Protein AF-A0AB74GZY6-F1 (afd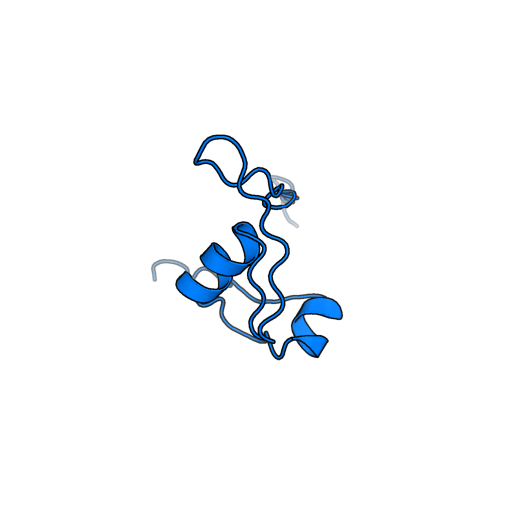b_monomer_lite)

Foldseek 3Di:
DPDDDQDFDDDPVCVVLVGTGHDDPVQLVCLLQQQGSVGDRPFDDDPNDTPDHSDDDDDDDDPPDDD

Secondary structure (DSSP, 8-state):
-PPPP-----SHHHHHTT--SS--HHHHHHHHTTB-TTS-B---EETTEE----------PPPSS--

Structure (mmCIF, N/CA/C/O backbone):
data_AF-A0AB74GZY6-F1
#
_entry.id   AF-A0AB74GZY6-F1
#
loop_
_atom_site.group_PDB
_atom_site.id
_atom_site.type_symbol
_atom_site.label_atom_id
_atom_site.label_alt_id
_atom_site.label_comp_id
_atom_site.label_asym_id
_atom_site.label_entity_id
_atom_site.label_seq_id
_atom_site.pdbx_PDB_ins_code
_atom_site.Cartn_x
_atom_site.Cartn_y
_atom_site.Cartn_z
_atom_site.occupancy
_atom_site.B_iso_or_equiv
_atom_site.auth_seq_id
_atom_site.auth_comp_id
_atom_site.auth_asym_id
_atom_site.auth_atom_id
_atom_site.pdbx_PDB_model_num
ATOM 1 N N . MET A 1 1 ? 4.532 -16.567 -23.516 1.00 46.00 1 MET A N 1
ATOM 2 C CA . MET A 1 1 ? 4.387 -16.324 -22.067 1.00 46.00 1 MET A CA 1
ATOM 3 C C . MET A 1 1 ? 3.744 -14.963 -21.902 1.00 46.00 1 MET A C 1
ATOM 5 O O . MET A 1 1 ? 4.303 -13.998 -22.403 1.00 46.00 1 MET A O 1
ATOM 9 N N . LEU A 1 2 ? 2.566 -14.884 -21.288 1.00 53.09 2 LEU A N 1
ATOM 10 C CA . LEU A 1 2 ? 2.062 -13.606 -20.782 1.00 53.09 2 LEU A CA 1
ATOM 11 C C . LEU A 1 2 ? 2.983 -13.204 -19.624 1.00 53.09 2 LEU A C 1
ATOM 13 O O . LEU A 1 2 ? 3.264 -14.040 -18.767 1.00 53.09 2 LEU A O 1
ATOM 17 N N . GLY A 1 3 ? 3.537 -11.992 -19.665 1.00 56.66 3 GLY A N 1
ATOM 18 C CA . GLY A 1 3 ? 4.458 -11.513 -18.634 1.00 56.66 3 GLY A CA 1
ATOM 19 C C . GLY A 1 3 ? 3.778 -11.518 -17.267 1.00 56.66 3 GLY A C 1
ATOM 20 O O . GLY A 1 3 ? 2.655 -11.036 -17.140 1.00 56.66 3 GLY A O 1
ATOM 21 N N . SER A 1 4 ? 4.437 -12.083 -16.257 1.00 68.56 4 SER A N 1
ATOM 22 C CA . SER A 1 4 ? 3.981 -11.979 -14.872 1.00 68.56 4 SER A CA 1
ATOM 23 C C . SER A 1 4 ? 4.196 -10.550 -14.383 1.00 68.56 4 SER A C 1
ATOM 25 O O . SER A 1 4 ? 5.291 -10.004 -14.544 1.00 68.56 4 SER A O 1
ATOM 27 N N . MET A 1 5 ? 3.176 -9.952 -13.769 1.00 77.44 5 MET A N 1
ATOM 28 C CA . MET A 1 5 ? 3.369 -8.744 -12.973 1.00 77.44 5 MET A CA 1
ATOM 29 C C . MET A 1 5 ? 4.226 -9.129 -11.753 1.00 77.44 5 MET A C 1
ATOM 31 O O . MET A 1 5 ? 4.067 -10.204 -11.180 1.00 77.44 5 MET A O 1
ATOM 35 N N . GLY A 1 6 ? 5.263 -8.337 -11.479 1.00 87.38 6 GLY A N 1
ATOM 36 C CA . GLY A 1 6 ? 6.216 -8.575 -10.393 1.00 87.38 6 GLY A CA 1
ATOM 37 C C . GLY A 1 6 ? 5.869 -7.750 -9.161 1.00 87.38 6 GLY A C 1
ATOM 38 O O . GLY A 1 6 ? 6.740 -7.049 -8.642 1.00 87.38 6 GLY A O 1
ATOM 39 N N . GLU A 1 7 ? 4.596 -7.738 -8.754 1.00 94.00 7 GLU A N 1
ATOM 40 C CA . GLU A 1 7 ? 4.150 -6.985 -7.587 1.00 94.00 7 GLU A CA 1
ATOM 41 C C . GLU A 1 7 ? 4.841 -7.477 -6.320 1.00 94.00 7 GLU A C 1
ATOM 43 O O . GLU A 1 7 ? 4.937 -8.674 -6.041 1.00 94.00 7 GLU A O 1
ATOM 48 N N . ARG A 1 8 ? 5.340 -6.522 -5.536 1.00 97.00 8 ARG A N 1
ATOM 49 C CA . ARG A 1 8 ? 5.977 -6.819 -4.264 1.00 97.00 8 ARG A CA 1
ATOM 50 C C . ARG A 1 8 ? 5.836 -5.681 -3.275 1.00 97.00 8 ARG A C 1
ATOM 52 O O . ARG A 1 8 ? 5.850 -4.513 -3.661 1.00 97.00 8 ARG A O 1
ATOM 59 N N . TRP A 1 9 ? 5.787 -6.037 -1.999 1.00 97.81 9 TRP A N 1
ATOM 60 C CA . TRP A 1 9 ? 5.951 -5.083 -0.910 1.00 97.81 9 TRP A CA 1
ATOM 61 C C . TRP A 1 9 ? 7.370 -4.504 -0.878 1.00 97.81 9 TRP A C 1
ATOM 63 O O . TRP A 1 9 ? 8.344 -5.170 -1.241 1.00 97.81 9 TRP A O 1
ATOM 73 N N . ALA A 1 10 ? 7.488 -3.250 -0.440 1.00 97.81 10 ALA A N 1
ATOM 74 C CA . ALA A 1 10 ? 8.759 -2.550 -0.303 1.00 97.81 10 ALA A CA 1
ATOM 75 C C . ALA A 1 10 ? 8.714 -1.525 0.842 1.00 97.81 10 ALA A C 1
ATOM 77 O O . ALA A 1 10 ? 7.655 -0.997 1.178 1.00 97.81 10 ALA A O 1
ATOM 78 N N . GLY A 1 11 ? 9.890 -1.207 1.389 1.00 97.94 11 GLY A N 1
ATOM 79 C CA . GLY A 1 11 ? 10.069 -0.215 2.451 1.00 97.94 11 GLY A CA 1
ATOM 80 C C . GLY A 1 11 ? 9.995 -0.796 3.867 1.00 97.94 11 GLY A C 1
ATOM 81 O O . GLY A 1 11 ? 9.387 -1.834 4.110 1.00 97.94 11 GLY A O 1
ATOM 82 N N . GLN A 1 12 ? 10.611 -0.092 4.820 1.00 98.44 12 GLN A N 1
ATOM 83 C CA . GLN A 1 12 ? 10.740 -0.539 6.217 1.00 98.44 12 GLN A CA 1
ATOM 84 C C . GLN A 1 12 ? 9.394 -0.659 6.945 1.00 98.44 12 GLN A C 1
ATOM 86 O O . GLN A 1 12 ? 9.251 -1.492 7.833 1.00 98.44 12 GLN A O 1
ATOM 91 N N . GLY A 1 13 ? 8.394 0.146 6.572 1.00 97.62 13 GLY A N 1
ATOM 92 C CA . GLY A 1 13 ? 7.046 0.032 7.139 1.00 97.62 13 GLY A CA 1
ATOM 93 C C . GLY A 1 13 ? 6.358 -1.281 6.753 1.00 97.62 13 GLY A C 1
ATOM 94 O O . GLY A 1 13 ? 5.706 -1.896 7.589 1.00 97.62 13 GLY A O 1
ATOM 95 N N . ALA A 1 14 ? 6.556 -1.755 5.518 1.00 98.38 14 ALA A N 1
ATOM 96 C CA . ALA A 1 14 ? 6.042 -3.053 5.091 1.00 98.38 14 ALA A CA 1
ATOM 97 C C . ALA A 1 14 ? 6.725 -4.196 5.859 1.00 98.38 14 ALA A C 1
ATOM 99 O O . ALA A 1 14 ? 6.043 -5.085 6.358 1.00 98.38 14 ALA A O 1
ATOM 100 N N . GLU A 1 15 ? 8.049 -4.124 6.041 1.00 98.06 15 GLU A N 1
ATOM 101 C CA . GLU A 1 15 ? 8.814 -5.096 6.833 1.00 98.06 15 GLU A CA 1
ATOM 102 C C . GLU A 1 15 ? 8.326 -5.176 8.288 1.00 98.06 15 GLU A C 1
ATOM 104 O O . GLU A 1 15 ? 8.072 -6.271 8.787 1.00 98.06 15 GLU A O 1
ATOM 109 N N . GLN A 1 16 ? 8.116 -4.028 8.942 1.00 98.00 16 GLN A N 1
ATOM 110 C CA . GLN A 1 16 ? 7.587 -3.960 10.313 1.00 98.00 16 GLN A CA 1
ATOM 111 C C . GLN A 1 16 ? 6.185 -4.570 10.439 1.00 98.00 16 GLN A C 1
ATOM 113 O O . GLN A 1 16 ? 5.865 -5.168 11.462 1.00 98.00 16 GLN A O 1
ATOM 118 N N . LEU A 1 17 ? 5.370 -4.456 9.389 1.00 98.00 17 LEU A N 1
ATOM 119 C CA . LEU A 1 17 ? 4.033 -5.043 9.303 1.00 98.00 17 LEU A CA 1
ATOM 120 C C . LEU A 1 17 ? 4.036 -6.505 8.820 1.00 98.00 17 LEU A C 1
ATOM 122 O O . LEU A 1 17 ? 2.970 -7.087 8.627 1.00 98.00 17 LEU A O 1
ATOM 126 N N . GLY A 1 18 ? 5.212 -7.102 8.594 1.00 97.75 18 GLY A N 1
ATOM 127 C CA . GLY A 1 18 ? 5.346 -8.472 8.092 1.00 97.75 18 GLY A CA 1
ATOM 128 C C . GLY A 1 18 ? 4.929 -8.652 6.627 1.00 97.75 18 GLY A C 1
ATOM 129 O O . GLY A 1 18 ? 4.739 -9.779 6.175 1.00 97.75 18 GLY A O 1
ATOM 130 N N . LEU A 1 19 ? 4.789 -7.563 5.872 1.00 98.06 19 LEU A N 1
ATOM 131 C CA . LEU A 1 19 ? 4.391 -7.565 4.469 1.00 98.06 19 LEU A CA 1
ATOM 132 C C . LEU A 1 19 ? 5.626 -7.715 3.578 1.00 98.06 19 LEU A C 1
ATOM 134 O O . LEU A 1 19 ? 6.429 -6.792 3.431 1.00 98.06 19 LEU A O 1
ATOM 138 N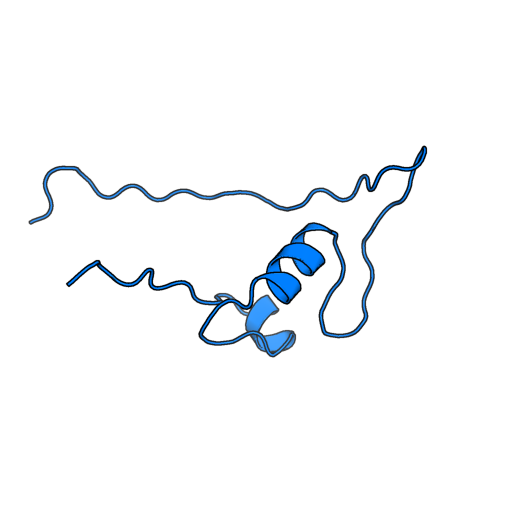 N . GLN A 1 20 ? 5.787 -8.895 2.983 1.00 97.25 20 GLN A N 1
ATOM 139 C CA . GLN A 1 20 ? 6.941 -9.243 2.154 1.00 97.25 20 GLN A CA 1
ATOM 140 C C . GLN A 1 20 ? 6.507 -10.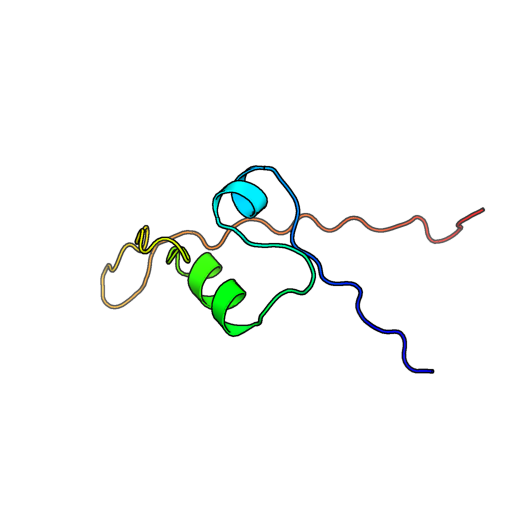043 0.926 1.00 97.25 20 GLN A C 1
ATOM 142 O O . GLN A 1 20 ? 5.476 -10.712 0.943 1.00 97.25 20 GLN A O 1
ATOM 147 N N . GLY A 1 21 ? 7.312 -10.005 -0.137 1.00 95.62 21 GLY A N 1
ATOM 148 C CA . GLY A 1 21 ? 7.019 -10.752 -1.361 1.00 95.62 21 GLY A CA 1
ATOM 149 C C . GLY A 1 21 ? 5.738 -10.266 -2.039 1.00 95.62 21 GLY A C 1
ATOM 150 O O . GLY A 1 21 ? 5.503 -9.060 -2.097 1.00 95.62 21 GLY A O 1
ATOM 151 N N . SER A 1 22 ? 4.947 -11.203 -2.564 1.00 95.88 22 SER A N 1
ATOM 152 C CA . SER A 1 22 ? 3.734 -10.938 -3.344 1.00 95.88 22 SER A CA 1
ATOM 153 C C . SER A 1 22 ? 2.706 -10.092 -2.593 1.00 95.88 22 SER A C 1
ATOM 155 O O . SER A 1 22 ? 2.523 -10.226 -1.381 1.00 95.88 22 SER A O 1
ATOM 157 N N . VAL A 1 23 ? 1.976 -9.267 -3.338 1.00 96.94 23 VAL A N 1
ATOM 158 C CA . VAL A 1 23 ? 0.897 -8.445 -2.792 1.00 96.94 23 VAL A CA 1
ATOM 159 C C . VAL A 1 23 ? -0.409 -9.235 -2.807 1.00 96.94 23 VAL A C 1
ATOM 161 O O . VAL A 1 23 ? -0.959 -9.523 -3.867 1.00 96.94 23 VAL A O 1
ATOM 164 N N . ASP A 1 24 ? -0.926 -9.557 -1.622 1.00 96.69 24 ASP A N 1
ATOM 165 C CA . ASP A 1 24 ? -2.301 -10.031 -1.482 1.00 96.69 24 ASP A CA 1
ATOM 166 C C . ASP A 1 24 ? -3.282 -8.869 -1.707 1.00 96.69 24 ASP A C 1
ATOM 168 O O . ASP A 1 24 ? -3.131 -7.783 -1.136 1.00 96.69 24 ASP A O 1
ATOM 172 N N . LYS A 1 25 ? -4.291 -9.096 -2.553 1.00 96.81 25 LYS A N 1
ATOM 173 C CA . LYS A 1 25 ? -5.231 -8.055 -2.979 1.00 96.81 25 LYS A CA 1
ATOM 174 C C . LYS A 1 25 ? -6.080 -7.527 -1.821 1.00 96.81 25 LYS A C 1
ATOM 176 O O . LYS A 1 25 ? -6.270 -6.316 -1.728 1.00 96.81 25 LYS A O 1
ATOM 181 N N . ASP A 1 26 ? -6.558 -8.396 -0.937 1.00 98.00 26 ASP A N 1
ATOM 182 C CA . ASP A 1 26 ? -7.454 -8.009 0.155 1.00 98.00 26 ASP A CA 1
ATOM 183 C C . ASP A 1 26 ? -6.688 -7.284 1.264 1.00 98.00 26 ASP A C 1
ATOM 185 O O . ASP A 1 26 ? -7.189 -6.329 1.865 1.00 98.00 26 ASP A O 1
ATOM 189 N N . VAL A 1 27 ? -5.443 -7.695 1.524 1.00 98.19 27 VAL A N 1
ATOM 190 C CA . VAL A 1 27 ? -4.523 -6.954 2.398 1.00 98.19 27 VAL A CA 1
ATOM 191 C C . VAL A 1 27 ? -4.244 -5.564 1.824 1.00 98.19 27 VAL A C 1
ATOM 193 O O . VAL A 1 27 ? -4.362 -4.575 2.548 1.00 98.19 27 VAL A O 1
ATOM 196 N N . PHE A 1 28 ? -3.932 -5.461 0.529 1.00 98.25 28 PHE A N 1
ATOM 197 C CA . PHE A 1 28 ? -3.673 -4.174 -0.118 1.00 98.25 28 PHE A CA 1
ATOM 198 C C . PHE A 1 28 ? -4.895 -3.247 -0.085 1.00 98.25 28 PHE A C 1
ATOM 200 O O . PH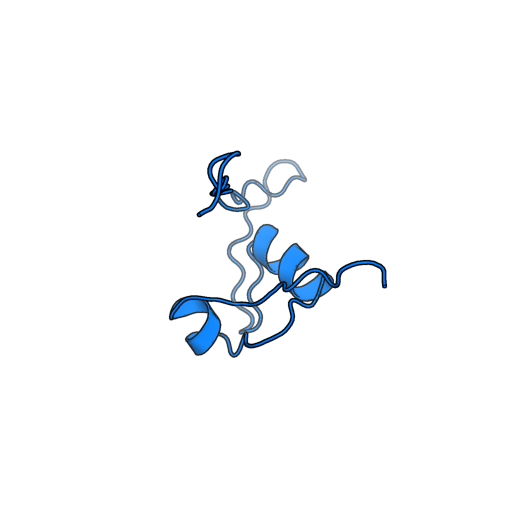E A 1 28 ? -4.769 -2.083 0.292 1.00 98.25 28 PHE A O 1
ATOM 207 N N . THR A 1 29 ? -6.092 -3.754 -0.398 1.00 98.38 29 THR A N 1
ATOM 208 C CA . THR A 1 29 ? -7.332 -2.965 -0.319 1.00 98.38 29 THR A CA 1
ATOM 209 C C . THR A 1 29 ? -7.600 -2.463 1.101 1.00 98.38 29 THR A C 1
ATOM 211 O O . THR A 1 29 ? -7.907 -1.286 1.272 1.00 98.38 29 THR A O 1
ATOM 214 N N . ARG A 1 30 ? -7.411 -3.292 2.134 1.00 98.31 30 ARG A N 1
ATOM 215 C CA . ARG A 1 30 ? -7.573 -2.851 3.531 1.00 98.31 30 ARG A CA 1
ATOM 216 C C . ARG A 1 30 ? -6.571 -1.772 3.933 1.00 98.31 30 ARG A C 1
ATOM 218 O O . ARG A 1 30 ? -6.957 -0.812 4.595 1.00 98.31 30 ARG A O 1
ATOM 225 N N . LEU A 1 31 ? -5.322 -1.867 3.482 1.00 98.25 31 LEU A N 1
ATOM 226 C CA . LEU A 1 31 ? -4.320 -0.828 3.733 1.00 98.25 31 LEU A CA 1
ATOM 227 C C . LEU A 1 31 ? -4.716 0.516 3.111 1.00 98.25 31 LEU A C 1
ATOM 229 O O . LEU A 1 31 ? -4.587 1.547 3.769 1.00 98.25 31 LEU A O 1
ATOM 233 N N . LEU A 1 32 ? -5.279 0.513 1.897 1.00 98.31 32 LEU A N 1
ATOM 234 C CA . LEU A 1 32 ? -5.839 1.717 1.265 1.00 98.31 32 LEU A CA 1
ATOM 235 C C . LEU A 1 32 ? -7.017 2.307 2.068 1.00 98.31 32 LEU A C 1
ATOM 237 O O . LEU A 1 32 ? -7.236 3.518 2.080 1.00 98.31 32 LEU A O 1
ATOM 241 N N . GLU A 1 33 ? -7.762 1.478 2.794 1.00 98.25 33 GLU A N 1
ATOM 242 C CA . GLU A 1 33 ? -8.812 1.927 3.716 1.00 98.25 33 GLU A CA 1
ATOM 243 C C . GLU A 1 33 ? -8.266 2.425 5.068 1.00 98.25 33 GLU A C 1
ATOM 245 O O . GLU A 1 33 ? -9.036 2.938 5.882 1.00 98.25 33 GLU A O 1
ATOM 250 N N . GLY A 1 34 ? -6.956 2.316 5.307 1.00 98.25 34 GLY A N 1
ATOM 251 C CA . GLY A 1 34 ? -6.316 2.670 6.574 1.00 98.25 34 GLY A CA 1
ATOM 252 C C . GLY A 1 34 ? -6.335 1.546 7.610 1.00 98.25 34 GLY A C 1
ATOM 253 O O . GLY A 1 34 ? -6.090 1.805 8.781 1.00 98.25 34 GLY A O 1
ATOM 254 N N . ARG A 1 35 ? -6.627 0.304 7.214 1.00 98.44 35 ARG A N 1
ATOM 255 C CA . ARG A 1 35 ? -6.677 -0.863 8.107 1.00 98.44 35 ARG A CA 1
ATOM 256 C C . ARG A 1 35 ? -5.419 -1.703 7.943 1.00 98.44 35 ARG A C 1
ATOM 258 O O . ARG A 1 35 ? -5.206 -2.316 6.896 1.00 98.44 35 ARG A O 1
ATOM 265 N N . LEU A 1 36 ? -4.588 -1.725 8.977 1.00 98.19 36 LEU A N 1
ATOM 266 C CA . LEU A 1 36 ? -3.281 -2.368 8.957 1.00 98.19 36 LEU A CA 1
ATOM 267 C C . LEU A 1 36 ? -3.376 -3.837 9.421 1.00 98.19 36 LEU A C 1
ATOM 269 O O . LEU A 1 36 ? -4.293 -4.209 10.159 1.00 98.19 36 LEU A O 1
ATOM 273 N N . PRO A 1 37 ? -2.447 -4.707 8.981 1.00 97.25 37 PRO A N 1
ATOM 274 C CA . PRO A 1 37 ? -2.442 -6.127 9.343 1.00 97.25 37 PRO A CA 1
ATOM 275 C C . PRO A 1 37 ? -2.104 -6.388 10.819 1.00 97.25 37 PRO A C 1
ATOM 277 O O . PRO A 1 37 ? -2.405 -7.468 11.319 1.00 97.25 37 PRO A O 1
ATOM 280 N N . ASP A 1 38 ? -1.524 -5.411 11.517 1.00 97.25 38 ASP A N 1
ATOM 281 C C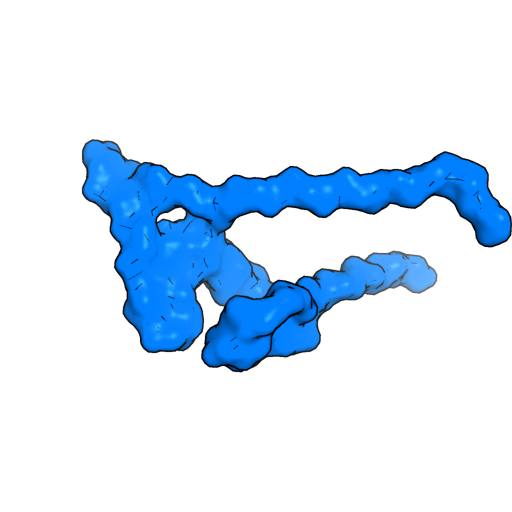A . ASP A 1 38 ? -1.258 -5.445 12.960 1.00 97.25 38 ASP A CA 1
ATOM 282 C C . ASP A 1 38 ? -2.497 -5.102 13.815 1.00 97.25 38 ASP A C 1
ATOM 284 O O . ASP A 1 38 ? -2.437 -5.136 15.044 1.00 97.25 38 ASP A O 1
ATOM 288 N N . GLY A 1 39 ? -3.628 -4.796 13.172 1.00 97.44 39 GLY A N 1
ATOM 289 C CA . GLY A 1 39 ? -4.886 -4.439 13.820 1.00 97.44 39 GLY A CA 1
ATOM 290 C C . GLY A 1 39 ? -5.080 -2.940 14.045 1.00 97.44 39 GLY A C 1
ATOM 291 O O . GLY A 1 39 ? -6.153 -2.551 14.507 1.00 97.44 39 GLY A O 1
ATOM 292 N N . ALA A 1 40 ? -4.106 -2.089 13.707 1.00 98.06 40 ALA A N 1
ATOM 293 C CA . ALA A 1 40 ? -4.311 -0.647 13.747 1.00 98.06 40 ALA A CA 1
ATOM 294 C C . ALA A 1 40 ? -5.345 -0.207 12.692 1.00 98.06 40 ALA A C 1
ATOM 296 O O . ALA A 1 40 ? -5.323 -0.655 11.542 1.00 98.06 40 ALA A O 1
ATOM 297 N N . ASP A 1 41 ? -6.245 0.700 13.081 1.00 98.06 41 ASP A N 1
ATOM 298 C CA . ASP A 1 41 ? -7.267 1.272 12.201 1.00 98.06 41 ASP A CA 1
ATOM 299 C C . ASP A 1 41 ? -7.131 2.801 12.171 1.00 98.06 41 ASP A C 1
ATOM 301 O O . ASP A 1 41 ? -7.354 3.496 13.163 1.00 98.06 41 ASP A O 1
ATOM 305 N N . LEU A 1 42 ? -6.722 3.307 11.011 1.00 97.69 42 LEU A N 1
ATOM 306 C CA . LEU A 1 42 ? -6.552 4.721 10.683 1.00 97.69 42 LEU A CA 1
ATOM 307 C C . LEU A 1 42 ? -7.727 5.261 9.851 1.00 97.69 42 LEU A C 1
ATOM 309 O O . LEU A 1 42 ? -7.675 6.400 9.372 1.00 97.69 42 LEU A O 1
ATOM 313 N N . SER A 1 43 ? -8.775 4.458 9.638 1.00 97.38 43 SER A N 1
ATOM 314 C CA . SER A 1 43 ? -9.969 4.891 8.924 1.00 97.38 43 SER A CA 1
ATOM 315 C C . SER A 1 43 ? -10.659 6.046 9.652 1.00 97.38 43 SER A C 1
ATOM 317 O O . SER A 1 43 ? -10.627 6.182 10.877 1.00 97.38 43 SER A O 1
ATOM 319 N N . ARG A 1 44 ? -11.305 6.920 8.878 1.00 97.12 44 ARG A N 1
ATOM 320 C CA . ARG A 1 44 ? -12.061 8.054 9.413 1.00 97.12 44 ARG A CA 1
ATOM 321 C C . ARG A 1 44 ? -13.437 8.087 8.780 1.00 97.12 44 ARG A C 1
ATOM 323 O O . ARG A 1 44 ? -13.626 8.706 7.736 1.00 97.12 44 ARG A O 1
ATOM 330 N N . MET A 1 45 ? -14.402 7.441 9.419 1.00 96.44 45 MET A N 1
ATOM 331 C CA . MET A 1 45 ? -15.784 7.445 8.947 1.00 96.44 45 MET A CA 1
ATOM 332 C C . MET A 1 45 ? -16.445 8.800 9.219 1.00 96.44 45 MET A C 1
ATOM 334 O O . MET A 1 45 ? -16.549 9.237 10.363 1.00 96.44 45 MET A O 1
ATOM 338 N N . GLN A 1 46 ? -16.899 9.465 8.160 1.00 97.25 46 GLN A N 1
ATOM 339 C CA . GLN A 1 46 ? -17.676 10.699 8.220 1.00 97.25 46 GLN A CA 1
ATOM 340 C C . GLN A 1 46 ? -18.751 10.668 7.130 1.00 97.25 46 GLN A C 1
ATOM 342 O O . GLN A 1 46 ? -18.457 10.382 5.964 1.00 97.25 46 GLN A O 1
ATOM 347 N N . ASP A 1 47 ? -19.997 10.940 7.519 1.00 96.00 47 ASP A N 1
ATOM 348 C CA . ASP A 1 47 ? -21.174 10.937 6.638 1.00 96.00 47 ASP A CA 1
ATOM 349 C C . ASP A 1 47 ? -21.311 9.634 5.828 1.00 96.00 47 ASP A C 1
ATOM 351 O O . ASP A 1 47 ? -21.568 9.641 4.627 1.00 96.00 47 ASP A O 1
ATOM 355 N N . GLY A 1 48 ? -21.051 8.492 6.476 1.00 95.06 48 GLY A N 1
ATOM 356 C CA . GLY A 1 48 ? -21.114 7.166 5.846 1.00 95.06 48 GLY A CA 1
ATOM 357 C C . GLY A 1 48 ? -19.946 6.827 4.913 1.00 95.06 48 GLY A C 1
ATOM 358 O O . GLY A 1 48 ? -19.955 5.767 4.296 1.00 95.06 48 GLY A O 1
ATOM 359 N N . SER A 1 49 ? -18.924 7.684 4.819 1.00 96.06 49 SER A N 1
ATOM 360 C CA . SER A 1 49 ? -17.765 7.485 3.939 1.00 96.06 49 SER A CA 1
ATOM 361 C C . SER A 1 49 ? -16.446 7.515 4.707 1.00 96.06 49 SER A C 1
ATOM 363 O O . SER A 1 49 ? -16.277 8.307 5.634 1.00 96.06 49 SER A O 1
ATOM 365 N N . ASN A 1 50 ? -15.489 6.681 4.304 1.00 97.44 50 ASN A N 1
ATOM 366 C CA . ASN A 1 50 ? -14.135 6.746 4.840 1.00 97.44 50 ASN A CA 1
ATOM 367 C C . ASN A 1 50 ? -13.387 7.941 4.222 1.00 97.44 50 ASN A C 1
ATOM 369 O O . ASN A 1 50 ? -13.232 8.022 3.006 1.00 97.44 50 ASN A O 1
ATOM 373 N N . LYS A 1 51 ? -12.943 8.883 5.058 1.00 97.62 51 LYS A N 1
ATOM 374 C CA . LYS A 1 51 ? -12.164 10.071 4.672 1.00 97.62 51 LYS A CA 1
ATOM 375 C C . LYS A 1 51 ? -10.652 9.860 4.767 1.00 97.62 51 LYS A C 1
ATOM 377 O O . LYS A 1 51 ? -9.904 10.795 4.474 1.00 97.62 51 LYS A O 1
ATOM 382 N N . HIS A 1 52 ? -10.195 8.678 5.187 1.00 97.94 52 HIS A N 1
ATOM 383 C CA . HIS A 1 52 ? -8.785 8.307 5.106 1.00 97.94 52 HIS A CA 1
ATOM 384 C C . HIS A 1 52 ? -8.293 8.462 3.661 1.00 97.94 52 HIS A C 1
ATOM 386 O O . HIS A 1 52 ? -8.968 8.046 2.718 1.00 97.94 52 HIS A O 1
ATOM 392 N N . ARG A 1 53 ? -7.133 9.099 3.474 1.00 97.81 53 ARG A N 1
ATOM 393 C CA . ARG A 1 53 ? -6.522 9.216 2.147 1.00 97.81 53 ARG A CA 1
ATOM 394 C C . ARG A 1 53 ? -5.815 7.897 1.829 1.00 97.81 53 ARG A C 1
ATOM 396 O O . ARG A 1 53 ? -4.905 7.556 2.575 1.00 97.81 53 ARG A O 1
ATOM 403 N N . PRO A 1 54 ? -6.159 7.197 0.733 1.00 97.38 54 PRO A N 1
ATOM 404 C CA . PRO A 1 54 ? -5.627 5.858 0.473 1.00 97.38 54 PRO A CA 1
ATOM 405 C C . PRO A 1 54 ? -4.108 5.766 0.322 1.00 97.38 54 PRO A C 1
ATOM 407 O O . PRO A 1 54 ? -3.517 4.735 0.617 1.00 97.38 54 PRO A O 1
ATOM 410 N N . GLY A 1 55 ? -3.478 6.838 -0.149 1.00 97.19 55 GLY A N 1
ATOM 411 C CA . GLY A 1 55 ? -2.047 6.896 -0.411 1.00 97.19 55 GLY A CA 1
ATOM 412 C C . GLY A 1 55 ? -1.750 7.763 -1.627 1.00 97.19 55 GLY A C 1
ATOM 413 O O . GLY A 1 55 ? -2.601 8.533 -2.078 1.00 97.19 55 GLY A O 1
ATOM 414 N N . TYR A 1 56 ? -0.538 7.622 -2.153 1.00 97.88 56 TYR A N 1
ATOM 415 C CA . TYR A 1 56 ? -0.080 8.282 -3.372 1.00 97.88 56 TYR A CA 1
ATOM 416 C C . TYR A 1 56 ? 0.415 7.225 -4.356 1.00 97.88 56 TYR A C 1
ATOM 418 O O . TYR A 1 56 ? 1.072 6.270 -3.947 1.00 97.88 56 TYR A O 1
ATOM 426 N N . ASP A 1 57 ? 0.123 7.417 -5.640 1.00 98.06 57 ASP A N 1
ATOM 427 C CA . ASP A 1 57 ? 0.703 6.618 -6.717 1.00 98.06 57 ASP A CA 1
ATOM 428 C C . ASP A 1 57 ? 1.929 7.348 -7.276 1.00 98.06 57 ASP A C 1
ATOM 430 O O . ASP A 1 57 ? 1.847 8.509 -7.685 1.00 98.06 57 ASP A O 1
ATOM 434 N N . LEU A 1 58 ? 3.075 6.671 -7.249 1.00 97.94 58 LEU A N 1
ATOM 435 C CA . LEU A 1 58 ? 4.325 7.143 -7.828 1.00 97.94 58 LEU A CA 1
ATOM 436 C C . LEU A 1 58 ? 4.664 6.248 -9.018 1.00 97.94 58 LEU A C 1
ATOM 438 O O . LEU A 1 58 ? 5.279 5.190 -8.874 1.00 97.94 58 LEU A O 1
ATOM 442 N N . THR A 1 59 ? 4.263 6.685 -10.208 1.00 96.69 59 THR A N 1
ATOM 443 C CA . THR A 1 59 ? 4.491 5.938 -11.445 1.00 96.69 59 THR A CA 1
ATOM 444 C C . THR A 1 59 ? 5.851 6.288 -12.053 1.00 96.69 59 THR A C 1
ATOM 446 O O . THR A 1 59 ? 6.084 7.417 -12.487 1.00 96.69 59 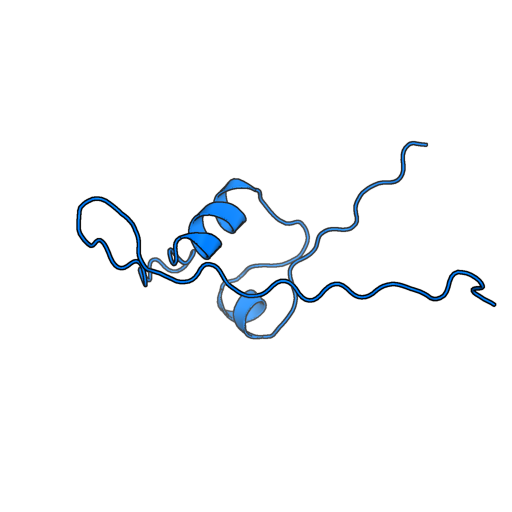THR A O 1
ATOM 449 N N . PHE A 1 60 ? 6.747 5.304 -12.130 1.00 93.44 60 PHE A N 1
ATOM 450 C CA . PHE A 1 60 ? 8.059 5.443 -12.766 1.00 93.44 60 PHE A CA 1
ATOM 451 C C . PHE A 1 60 ? 8.026 4.854 -14.177 1.00 93.44 60 PHE A C 1
ATOM 453 O O . PHE A 1 60 ? 7.993 3.638 -14.357 1.00 93.44 60 PHE A O 1
ATOM 460 N N . SER A 1 61 ? 8.058 5.720 -15.187 1.00 94.75 61 SER A N 1
ATOM 461 C CA . SER A 1 61 ? 8.090 5.308 -16.592 1.00 94.75 61 SER A CA 1
ATOM 462 C C . SER A 1 61 ? 9.529 5.221 -17.087 1.00 94.75 61 SER A C 1
ATOM 464 O O . SER A 1 61 ? 10.258 6.213 -17.069 1.00 94.75 61 SER A O 1
ATOM 466 N N . ALA A 1 62 ? 9.938 4.045 -17.563 1.00 92.25 62 ALA A N 1
ATOM 467 C CA . ALA A 1 62 ? 11.218 3.895 -18.244 1.00 92.25 62 ALA A CA 1
ATOM 468 C C . ALA A 1 62 ? 11.230 4.702 -19.560 1.00 92.25 62 ALA A C 1
ATOM 470 O O . ALA A 1 62 ? 10.188 4.832 -20.215 1.00 92.25 62 ALA A O 1
ATOM 471 N N . PRO A 1 63 ? 12.392 5.232 -19.986 1.00 92.69 63 PRO A N 1
ATOM 472 C CA . PRO A 1 63 ? 12.512 5.849 -21.299 1.00 92.69 63 PRO A CA 1
ATOM 473 C C . PRO A 1 63 ? 12.166 4.834 -22.394 1.00 92.69 63 PRO A C 1
ATOM 475 O O . PRO A 1 63 ? 12.503 3.653 -22.304 1.00 92.69 63 PRO A O 1
ATOM 478 N N . LYS A 1 64 ? 11.519 5.310 -23.468 1.00 88.69 64 LYS A N 1
ATOM 479 C CA . LYS A 1 64 ? 11.104 4.461 -24.600 1.00 88.69 64 LYS A CA 1
ATOM 480 C C . LYS A 1 64 ? 12.281 3.712 -25.234 1.00 88.69 64 LYS A C 1
ATOM 482 O O . LYS A 1 64 ? 12.087 2.617 -25.758 1.00 88.69 64 LYS A O 1
ATOM 487 N N . VAL A 1 65 ? 13.462 4.328 -25.205 1.00 83.62 65 VAL A N 1
ATOM 488 C CA . VAL A 1 65 ? 14.724 3.741 -25.647 1.00 83.62 65 VAL A CA 1
ATOM 489 C C . VAL A 1 65 ? 15.480 3.345 -24.390 1.00 83.62 65 VAL A C 1
ATOM 491 O O . VAL A 1 65 ? 16.005 4.194 -23.672 1.00 83.62 65 VAL A O 1
ATOM 494 N N . SER A 1 66 ? 15.442 2.059 -24.079 1.00 63.00 66 SER A N 1
ATOM 495 C CA . SER A 1 66 ? 16.320 1.465 -23.077 1.00 63.00 66 SER A CA 1
ATOM 496 C C . SER A 1 66 ? 17.593 1.002 -23.802 1.00 63.00 66 SER A C 1
ATOM 498 O O . SER A 1 66 ? 17.454 0.485 -24.914 1.00 63.00 66 SER A O 1
ATOM 500 N N . PRO A 1 67 ? 18.801 1.249 -23.264 1.00 61.91 67 PRO A N 1
ATOM 501 C CA . PRO A 1 67 ? 20.024 0.643 -23.790 1.00 61.91 67 PRO A CA 1
ATOM 502 C C . PRO A 1 67 ? 19.997 -0.888 -23.688 1.00 61.91 67 PRO A C 1
ATOM 504 O O . PRO A 1 67 ? 19.238 -1.416 -22.839 1.00 61.91 67 PRO A O 1
#

Organism: Klebsiella pneumoniae (NCBI:txid573)

Sequence (67 aa):
MLGSMGERWAGQGAEQLGLQGSVDKDVFTRLLEGRLPDGADLSRMQDGSNKHRPGYDLTFSAPKVSP

pLDDT: mean 92.92, std 11.64, range [46.0, 98.44]

InterPro domains:
  IPR014862 TrwC relaxase [PF08751] (6-64)

Radius of gyration: 15.63 Å; chains: 1; bounding box: 41×27×40 Å